Protein 3WX4 (pdb70)

B-factor: mean 41.11, std 11.15, range [22.52, 85.49]

InterPro domains:
  IPR053757 Anti-restriction Endonuclease Superfamily [G3DSA:3.30.70.2770] (1-92)
  IPR054385 Anti-restriction endonuclease [PF22134] (9-87)

Secondary structure (DSSP, 8-state):
----------EEEE-HHHHHHHHH-HHHHHHHHHHHHHHHHHH-SSEEEEE-S-GGGTTEEEEEEPTT--HHHHHHHHHHHHHHT-THHHHTTGGGG-

Sequence (98 aa):
MIIDSQSVVQYTFKIDILEKLYKFLPNLYHSIVNELVEELHLENNDFLIGTYKDLSKAGYFYVIPAPGKNIDDVLKTIMIYVHDYEIEDYFELEHHHH

Solvent-accessible surface area: 7070 Å² total; per-residue (Å²): 217,146,148,117,98,166,112,101,84,101,80,83,38,105,4,92,36,0,42,118,0,56,152,30,45,63,125,52,19,117,66,11,1,75,83,1,26,103,66,0,72,138,116,31,153,39,11,101,1,6,59,59,207,74,124,94,72,10,0,51,0,66,0,39,16,39,133,94,63,79,29,92,65,0,39,150,30,0,48,120,44,2,105,115,51,103,2,94,79,75,56,119,110,63,102,136,123,186

CATH classification: 3.30.70.2770

Structure (mmCIF, N/CA/C/O backbone):
data_3WX4
#
_entry.id   3WX4
#
_cell.length_a   81.959
_cell.length_b   81.959
_cell.length_c   149.424
_cell.angle_alpha   90.00
_cell.angle_beta   90.00
_cell.angle_gamma   120.00
#
_symmetry.space_group_name_H-M   'H 3 2'
#
loop_
_entity.id
_entity.type
_entity.pdbx_description
1 polymer 'Anti-restriction endonuclease'
2 water water
#
loop_
_atom_site.group_PDB
_atom_site.id
_atom_site.type_symbol
_atom_site.label_atom_id
_atom_site.label_alt_id
_atom_site.label_comp_id
_atom_site.label_asym_id
_atom_site.label_entity_id
_atom_site.label_seq_id
_atom_site.pdbx_PDB_ins_code
_atom_site.Cartn_x
_atom_site.Cartn_y
_atom_site.Cartn_z
_atom_site.occupancy
_atom_site.B_iso_or_equiv
_atom_site.auth_seq_id
_atom_site.auth_comp_id
_atom_site.auth_asym_id
_atom_site.auth_atom_id
_atom_site.pdbx_PDB_model_num
ATOM 1 N N . MET A 1 1 ? 12.866 18.247 43.985 1.00 51.66 1 MET A N 1
ATOM 2 C CA . MET A 1 1 ? 11.729 18.574 43.100 1.00 53.99 1 MET A CA 1
ATOM 3 C C . MET A 1 1 ? 12.078 19.571 41.992 1.00 53.23 1 MET A C 1
ATOM 4 O O . MET A 1 1 ? 13.202 20.064 41.896 1.00 50.66 1 MET A O 1
ATOM 9 N N . ILE A 1 2 ? 11.099 19.854 41.143 1.00 51.77 2 ILE A N 1
ATOM 10 C CA . ILE A 1 2 ? 11.286 20.824 40.075 1.00 51.42 2 ILE A CA 1
ATOM 11 C C . ILE A 1 2 ? 11.163 22.170 40.767 1.00 51.38 2 ILE A C 1
ATOM 12 O O . ILE A 1 2 ? 10.190 22.402 41.491 1.00 52.30 2 ILE A O 1
ATOM 17 N N . ILE A 1 3 ? 12.129 23.060 40.566 1.00 49.88 3 ILE A N 1
ATOM 18 C CA . ILE A 1 3 ? 12.093 24.356 41.227 1.00 49.64 3 ILE A CA 1
ATOM 19 C C . ILE A 1 3 ? 12.145 25.512 40.277 1.00 48.94 3 ILE A C 1
ATOM 20 O O . ILE A 1 3 ? 12.142 26.667 40.705 1.00 48.13 3 ILE A O 1
ATOM 25 N N . ASP A 1 4 ? 12.212 25.213 38.982 1.00 48.93 4 ASP A N 1
ATOM 26 C CA . ASP A 1 4 ? 12.249 26.266 37.982 1.00 48.09 4 ASP A CA 1
ATOM 27 C C . ASP A 1 4 ? 12.165 25.668 36.581 1.00 47.95 4 ASP A C 1
ATOM 28 O O . ASP A 1 4 ? 12.319 24.460 36.401 1.00 44.22 4 ASP A O 1
ATOM 33 N N . SER A 1 5 ? 11.916 26.523 35.596 1.00 47.64 5 SER A N 1
ATOM 34 C CA . SER A 1 5 ? 11.830 26.061 34.223 1.00 51.42 5 SER A CA 1
ATOM 35 C C . SER A 1 5 ? 12.115 27.253 33.367 1.00 52.39 5 SER A C 1
ATOM 36 O O . SER A 1 5 ? 11.975 28.393 33.810 1.00 53.65 5 SER A O 1
ATOM 39 N N . GLN A 1 6 ? 12.576 26.995 32.153 1.00 52.92 6 GLN A N 1
ATOM 40 C CA . GLN A 1 6 ? 12.890 28.057 31.217 1.00 52.23 6 GLN A CA 1
ATOM 41 C C . GLN A 1 6 ? 12.755 27.456 29.828 1.00 52.06 6 GLN A C 1
ATOM 42 O O . GLN A 1 6 ? 12.680 26.239 29.672 1.00 50.18 6 GLN A O 1
ATOM 48 N N . SER A 1 7 ? 12.699 28.319 28.827 1.00 52.52 7 SER A N 1
ATOM 49 C CA . SER A 1 7 ? 12.523 27.894 27.447 1.00 53.53 7 SER A CA 1
ATOM 50 C C . SER A 1 7 ? 13.850 27.589 26.795 1.00 52.90 7 SER A C 1
ATOM 51 O O . SER A 1 7 ? 14.824 28.304 27.003 1.00 54.10 7 SER A O 1
ATOM 54 N N . VAL A 1 8 ? 13.896 26.527 26.003 1.00 50.94 8 VAL A N 1
ATOM 55 C CA . VAL A 1 8 ? 15.127 26.180 25.289 1.00 49.84 8 VAL A CA 1
ATOM 56 C C . VAL A 1 8 ? 14.685 26.013 23.815 1.00 48.95 8 VAL A C 1
ATOM 57 O O . VAL A 1 8 ? 13.506 25.869 23.531 1.00 49.69 8 VAL A O 1
ATOM 61 N N . VAL A 1 9 ? 15.608 26.035 22.875 1.00 47.59 9 VAL A N 1
ATOM 62 C CA . VAL A 1 9 ? 15.194 25.921 21.493 1.00 44.83 9 VAL A CA 1
ATOM 63 C C . VAL A 1 9 ? 15.159 24.501 20.946 1.00 43.41 9 VAL A C 1
ATOM 64 O O . VAL A 1 9 ? 16.068 23.718 21.198 1.00 42.08 9 VAL A O 1
ATOM 68 N N . GLN A 1 10 ? 14.104 24.168 20.207 1.00 41.41 10 GLN A N 1
ATOM 69 C CA . GLN A 1 10 ? 14.006 22.856 19.536 1.00 39.61 10 GLN A CA 1
ATOM 70 C C . GLN A 1 10 ? 14.050 23.213 18.038 1.00 38.36 10 GLN A C 1
ATOM 71 O O . GLN A 1 10 ? 13.205 23.978 17.577 1.00 38.83 10 GLN A O 1
ATOM 77 N N . TYR A 1 11 ? 15.014 22.688 17.279 1.00 36.05 11 TYR A N 1
ATOM 78 C CA . TYR A 1 11 ? 15.129 23.033 15.872 1.00 36.77 11 TYR A CA 1
ATOM 79 C C . TYR A 1 11 ? 14.467 21.978 14.988 1.00 37.52 11 TYR A C 1
ATOM 80 O O . TYR A 1 11 ? 14.383 20.824 15.397 1.00 36.18 11 TYR A O 1
ATOM 89 N N . THR A 1 12 ? 14.013 22.395 13.801 1.00 35.44 12 THR A N 1
ATOM 90 C CA . THR A 1 12 ? 13.476 21.464 12.815 1.00 35.41 12 THR A CA 1
ATOM 91 C C . THR A 1 12 ? 14.540 21.480 11.738 1.00 34.37 12 THR A C 1
ATOM 92 O O . THR A 1 12 ? 14.801 22.515 11.099 1.00 36.07 12 THR A O 1
ATOM 96 N N . PHE A 1 13 ? 15.202 20.353 11.575 1.00 33.38 13 PHE A N 1
ATOM 97 C CA . PHE A 1 13 ? 16.262 20.228 10.601 1.00 33.61 13 PHE A CA 1
ATOM 98 C C . PHE A 1 13 ? 15.724 19.382 9.446 1.00 35.11 13 PHE A C 1
ATOM 99 O O . PHE A 1 13 ? 15.294 18.255 9.677 1.00 34.43 13 PHE A O 1
ATOM 107 N N . LYS A 1 14 ? 15.727 19.920 8.227 1.00 32.60 14 LYS A N 1
ATOM 108 C CA . LYS A 1 14 ? 15.250 19.174 7.065 1.00 33.89 14 LYS A CA 1
ATOM 109 C C . LYS A 1 14 ? 16.414 18.524 6.402 1.00 34.34 14 LYS A C 1
ATOM 110 O O . LYS A 1 14 ? 17.416 19.180 6.116 1.00 35.02 14 LYS A O 1
ATOM 116 N N . ILE A 1 15 ? 16.323 17.222 6.163 1.00 30.07 15 ILE A N 1
ATOM 117 C CA . ILE A 1 15 ? 17.405 16.552 5.519 1.00 29.84 15 ILE A CA 1
ATOM 118 C C . ILE A 1 15 ? 16.851 16.196 4.174 1.00 32.72 15 ILE A C 1
ATOM 119 O O . ILE A 1 15 ? 16.110 15.208 4.007 1.00 29.16 15 ILE A O 1
ATOM 124 N N . ASP A 1 16 ? 17.162 17.042 3.188 1.00 32.63 16 ASP A N 1
ATOM 125 C CA . ASP A 1 16 ? 16.652 16.831 1.830 1.00 33.47 16 ASP A CA 1
ATOM 126 C C . ASP A 1 16 ? 16.768 15.407 1.232 1.00 31.95 16 ASP A C 1
ATOM 127 O O . ASP A 1 16 ? 15.776 14.860 0.704 1.00 32.17 16 ASP A O 1
ATOM 132 N N . ILE A 1 17 ? 17.965 14.821 1.263 1.00 30.72 17 ILE A N 1
ATOM 133 C CA . ILE A 1 17 ? 18.117 13.521 0.647 1.00 31.20 17 ILE A CA 1
ATOM 134 C C . ILE A 1 17 ? 17.246 12.446 1.326 1.00 31.35 17 ILE A C 1
ATOM 135 O O . ILE A 1 17 ? 16.823 11.487 0.659 1.00 30.96 17 ILE A O 1
ATOM 140 N N . LEU A 1 18 ? 16.959 12.617 2.617 1.00 29.35 18 LEU A N 1
ATOM 141 C CA . LEU A 1 18 ? 16.114 11.606 3.317 1.00 28.59 18 LEU A CA 1
ATOM 142 C C . LEU A 1 18 ? 14.676 11.843 2.964 1.00 29.97 18 LEU A C 1
ATOM 143 O O . LEU A 1 18 ? 13.906 10.869 2.815 1.00 27.08 18 LEU A O 1
ATOM 148 N N . GLU A 1 19 ? 14.285 13.128 2.852 1.00 28.35 19 GLU A N 1
ATOM 149 C CA . GLU A 1 19 ? 12.908 13.413 2.450 1.00 29.25 19 GLU A CA 1
ATOM 150 C C . GLU A 1 19 ? 12.677 12.814 1.048 1.00 30.13 19 GLU A C 1
ATOM 151 O O . GLU A 1 19 ? 11.630 12.213 0.784 1.00 28.52 19 GLU A O 1
ATOM 157 N N . LYS A 1 20 ? 13.638 12.964 0.142 1.00 29.37 20 LYS A N 1
ATOM 158 C CA . LYS A 1 20 ? 13.473 12.394 -1.175 1.00 31.17 20 LYS A CA 1
ATOM 159 C C . LYS A 1 20 ? 13.441 10.858 -1.149 1.00 32.70 20 LYS A C 1
ATOM 160 O O . LYS A 1 20 ? 12.747 10.247 -1.972 1.00 29.59 20 LYS A O 1
ATOM 166 N N . LEU A 1 21 ? 14.253 10.239 -0.283 1.00 29.70 21 LEU A N 1
ATOM 167 C CA . LEU A 1 21 ? 14.238 8.776 -0.197 1.00 29.37 21 LEU A CA 1
ATOM 168 C C . LEU A 1 21 ? 12.847 8.304 0.268 1.00 28.60 21 LEU A C 1
ATOM 169 O O . LEU A 1 21 ? 12.299 7.291 -0.243 1.00 31.08 21 LEU A O 1
ATOM 174 N N . TYR A 1 22 ? 12.276 9.010 1.233 1.00 27.22 22 TYR A N 1
ATOM 175 C CA . TYR A 1 22 ? 10.958 8.654 1.723 1.00 27.92 22 TYR A CA 1
ATOM 176 C C . TYR A 1 22 ? 9.928 8.640 0.595 1.00 29.30 22 TYR A C 1
ATOM 177 O O . TYR A 1 22 ? 8.990 7.806 0.569 1.00 28.16 22 TYR A O 1
ATOM 186 N N . LYS A 1 23 ? 10.039 9.609 -0.313 1.00 28.50 23 LYS A N 1
ATOM 187 C CA . LYS A 1 23 ? 9.075 9.719 -1.423 1.00 28.17 23 LYS A CA 1
ATOM 188 C C . LYS A 1 23 ? 9.148 8.559 -2.412 1.00 27.74 23 LYS A C 1
ATOM 189 O O . LYS A 1 23 ? 8.195 8.250 -3.067 1.00 28.48 23 LYS A O 1
ATOM 195 N N . PHE A 1 24 ? 10.299 7.922 -2.491 1.00 28.25 24 PHE A N 1
ATOM 196 C CA . PHE A 1 24 ? 10.569 6.871 -3.436 1.00 30.00 24 PHE A CA 1
ATOM 197 C C . PHE A 1 24 ? 10.622 5.473 -2.765 1.00 30.81 24 PHE A C 1
ATOM 198 O O . PHE A 1 24 ? 9.984 4.508 -3.261 1.00 28.04 24 PHE A O 1
ATOM 206 N N . LEU A 1 25 ? 11.354 5.334 -1.654 1.00 26.50 25 LEU A N 1
ATOM 207 C CA . LEU A 1 25 ? 11.452 3.980 -1.022 1.00 28.86 25 LEU A CA 1
ATOM 208 C C . LEU A 1 25 ? 11.105 4.218 0.436 1.00 27.76 25 LEU A C 1
ATOM 209 O O . LEU A 1 25 ? 11.988 4.239 1.299 1.00 29.65 25 LEU A O 1
ATOM 214 N N . PRO A 1 26 ? 9.812 4.431 0.731 1.00 27.15 26 PRO A N 1
ATOM 215 C CA . PRO A 1 26 ? 9.439 4.699 2.119 1.00 27.40 26 PRO A CA 1
ATOM 216 C C . PRO A 1 26 ? 9.861 3.692 3.138 1.00 27.13 26 PRO A C 1
ATOM 217 O O . PRO A 1 26 ? 10.185 4.089 4.240 1.00 26.42 26 PRO A O 1
ATOM 221 N N . ASN A 1 27 ? 9.850 2.399 2.775 1.00 27.21 27 ASN A N 1
ATOM 222 C CA . ASN A 1 27 ? 10.220 1.347 3.761 1.00 26.71 27 ASN A CA 1
ATOM 223 C C . ASN A 1 27 ? 11.715 1.402 4.085 1.00 26.17 27 ASN A C 1
ATOM 224 O O . ASN A 1 27 ? 12.110 1.214 5.236 1.00 26.35 27 ASN A O 1
ATOM 229 N N . LEU A 1 28 ? 12.515 1.625 3.059 1.00 24.67 28 LEU A N 1
ATOM 230 C CA . LEU A 1 28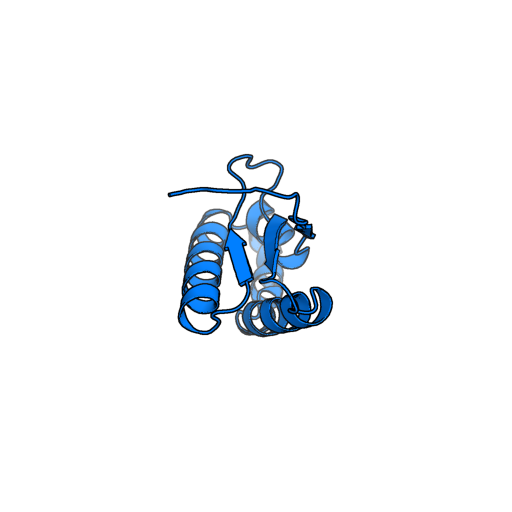 ? 13.968 1.746 3.297 1.00 28.28 28 LEU A CA 1
ATOM 231 C C . LEU A 1 28 ? 14.170 2.981 4.138 1.00 26.57 28 LEU A C 1
ATOM 232 O O . LEU A 1 28 ? 14.927 2.996 5.117 1.00 27.46 28 LEU A O 1
ATOM 237 N N . TYR A 1 29 ? 13.452 4.040 3.790 1.00 28.11 29 TYR A N 1
ATOM 238 C CA . TYR A 1 29 ? 13.562 5.269 4.549 1.00 26.58 29 TYR A CA 1
ATOM 239 C C . TYR A 1 29 ? 13.308 4.988 6.049 1.00 28.19 29 TYR A C 1
ATOM 240 O O . TYR A 1 29 ? 14.020 5.478 6.971 1.00 26.30 29 TYR A O 1
ATOM 249 N N . HIS A 1 30 ? 12.267 4.225 6.318 1.00 27.96 30 HIS A N 1
ATOM 250 C CA . HIS A 1 30 ? 11.933 3.954 7.713 1.00 29.55 30 HIS A CA 1
ATOM 251 C C . HIS A 1 30 ? 13.057 3.240 8.450 1.00 29.42 30 HIS A C 1
ATOM 252 O O . HIS A 1 30 ? 13.382 3.593 9.608 1.00 28.99 30 HIS A O 1
ATOM 259 N N . SER A 1 31 ? 13.660 2.267 7.783 1.00 3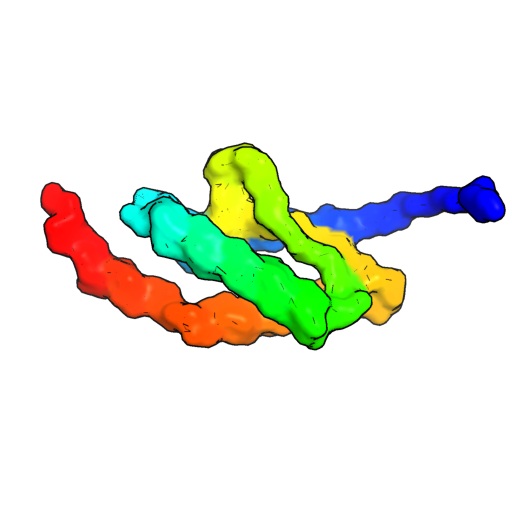1.12 31 SER A N 1
ATOM 260 C CA . SER A 1 31 ? 14.790 1.483 8.346 1.00 33.65 31 SER A CA 1
ATOM 261 C C . SER A 1 31 ? 15.963 2.412 8.591 1.00 33.75 31 SER A C 1
ATOM 262 O O . SER A 1 31 ? 16.536 2.467 9.694 1.00 35.32 31 SER A O 1
ATOM 265 N N . ILE A 1 32 ? 16.325 3.184 7.580 1.00 31.48 32 ILE A N 1
ATOM 266 C CA . ILE A 1 32 ? 17.491 4.052 7.789 1.00 30.91 32 ILE A CA 1
ATOM 267 C C . ILE A 1 32 ? 17.275 5.112 8.838 1.00 31.97 32 ILE A C 1
ATOM 268 O O . ILE A 1 32 ? 18.130 5.332 9.709 1.00 30.89 32 ILE A O 1
ATOM 273 N N . VAL A 1 33 ? 16.104 5.743 8.839 1.00 29.40 33 VAL A N 1
ATOM 274 C CA . VAL A 1 33 ? 15.911 6.778 9.804 1.00 31.69 33 VAL A CA 1
ATOM 275 C C . VAL A 1 33 ? 15.903 6.266 11.232 1.00 33.55 33 VAL A C 1
ATOM 276 O O . VAL A 1 33 ? 16.339 6.961 12.177 1.00 30.26 33 VAL A O 1
ATOM 280 N N . ASN A 1 34 ? 15.426 5.041 11.413 1.00 31.96 34 ASN A N 1
ATOM 281 C CA . ASN A 1 34 ? 15.385 4.571 12.793 1.00 34.06 34 ASN A CA 1
ATOM 282 C C . ASN A 1 34 ? 16.794 4.124 13.299 1.00 34.10 34 ASN A C 1
ATOM 283 O O . ASN A 1 34 ? 17.071 4.242 14.489 1.00 33.26 34 ASN A O 1
ATOM 288 N N . GLU A 1 35 ? 17.650 3.627 12.403 1.00 33.60 35 GLU A N 1
ATOM 289 C CA . GLU A 1 35 ? 19.012 3.266 12.790 1.00 34.54 35 GLU A CA 1
ATOM 290 C C . GLU A 1 35 ? 19.786 4.561 12.978 1.00 34.86 35 GLU A C 1
ATOM 291 O O . GLU A 1 35 ? 20.593 4.681 13.905 1.00 35.54 35 GLU A O 1
ATOM 297 N N . LEU A 1 36 ? 19.498 5.559 12.138 1.00 33.75 36 LEU A N 1
ATOM 298 C CA . LEU A 1 36 ? 20.183 6.832 12.248 1.00 33.92 36 LEU A CA 1
ATOM 299 C C . LEU A 1 36 ? 19.972 7.473 13.618 1.00 33.14 36 LEU A C 1
ATOM 300 O O . LEU A 1 36 ? 20.940 7.897 14.317 1.00 33.34 36 LEU A O 1
ATOM 305 N N . VAL A 1 37 ? 18.719 7.558 14.027 1.00 29.85 37 VAL A N 1
ATOM 306 C CA . VAL A 1 37 ? 18.357 8.148 15.300 1.00 29.24 37 VAL A CA 1
ATOM 307 C C . VAL A 1 37 ? 18.932 7.324 16.444 1.00 32.28 37 VAL A C 1
ATOM 308 O O . VAL A 1 37 ? 19.408 7.853 17.437 1.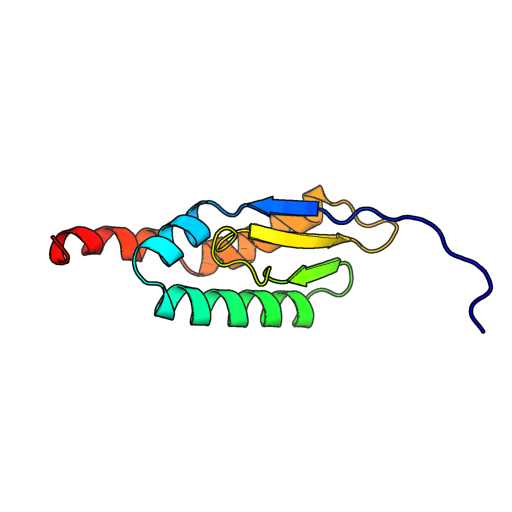00 32.06 37 VAL A O 1
ATOM 312 N N . GLU A 1 38 ? 18.903 6.016 16.306 1.00 33.40 38 GLU A N 1
ATOM 313 C CA . GLU A 1 38 ? 19.412 5.198 17.399 1.00 35.47 38 GLU A CA 1
ATOM 314 C C . GLU A 1 38 ? 20.926 5.379 17.558 1.00 35.27 38 GLU A C 1
ATOM 315 O O . GLU A 1 38 ? 21.418 5.551 18.685 1.00 34.94 38 GLU A O 1
ATOM 321 N N . GLU A 1 39 ? 21.650 5.347 16.444 1.00 34.36 39 GLU A N 1
ATOM 322 C CA . GLU A 1 39 ? 23.098 5.499 16.491 1.00 36.79 39 GLU A CA 1
ATOM 323 C C . GLU A 1 39 ? 23.515 6.877 16.945 1.00 35.18 39 GLU A C 1
ATOM 324 O O . GLU A 1 39 ? 24.508 6.989 17.671 1.00 35.40 39 GLU A O 1
ATOM 330 N N . LEU A 1 40 ? 22.799 7.918 16.535 1.00 33.96 40 LEU A N 1
ATOM 331 C CA . LEU A 1 40 ? 23.155 9.270 16.977 1.00 35.15 40 LEU A CA 1
ATOM 332 C C 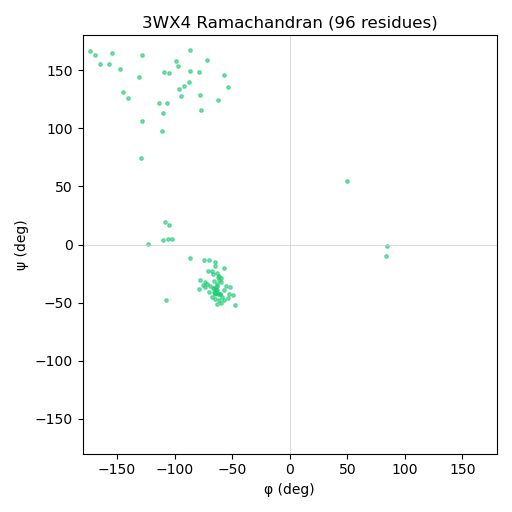. LEU A 1 40 ? 22.991 9.366 18.492 1.00 37.34 40 LEU A C 1
ATOM 333 O O . LEU A 1 40 ? 23.802 9.998 19.178 1.00 37.62 40 LEU A O 1
ATOM 338 N N . HIS A 1 41 ? 21.952 8.743 19.023 1.00 37.26 41 HIS A N 1
ATOM 339 C CA . HIS A 1 41 ? 21.749 8.762 20.459 1.00 39.97 41 HIS A CA 1
ATOM 340 C C . HIS A 1 41 ? 22.767 7.897 21.193 1.00 40.66 41 HIS A C 1
ATOM 341 O O . HIS A 1 41 ? 23.174 8.222 22.310 1.00 39.72 41 HIS A O 1
ATOM 348 N N . LEU A 1 42 ? 23.188 6.804 20.589 1.00 39.97 42 LEU A N 1
ATOM 349 C CA . LEU A 1 42 ? 24.117 5.954 21.307 1.00 43.63 42 LEU A CA 1
ATOM 350 C C . LEU A 1 42 ? 25.508 6.558 21.382 1.00 44.05 42 LEU A C 1
ATOM 351 O O . LEU A 1 42 ? 26.192 6.416 22.391 1.00 44.37 42 LEU A O 1
ATOM 356 N N . GLU A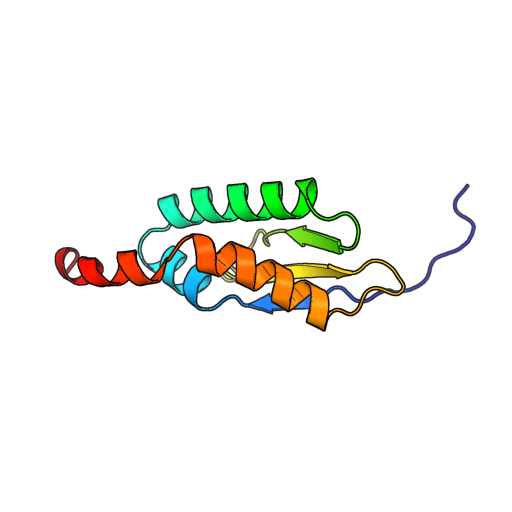 1 43 ? 25.885 7.300 20.351 1.00 44.73 43 GLU A N 1
ATOM 357 C CA . GLU A 1 43 ? 27.227 7.884 20.253 1.00 45.50 43 GLU A CA 1
ATOM 358 C C . GLU A 1 43 ? 27.377 9.340 20.570 1.00 44.90 43 GLU A C 1
ATOM 359 O O . GLU A 1 43 ? 28.460 9.908 20.422 1.00 45.00 43 GLU A O 1
ATOM 365 N N . ASN A 1 44 ? 26.299 9.968 21.008 1.00 43.37 44 ASN A N 1
ATOM 366 C CA . ASN A 1 44 ? 26.388 11.378 21.288 1.00 42.86 44 ASN A CA 1
ATOM 367 C C . ASN A 1 44 ? 25.521 11.644 22.464 1.00 44.43 44 ASN A C 1
ATOM 368 O O . ASN A 1 44 ? 24.349 11.243 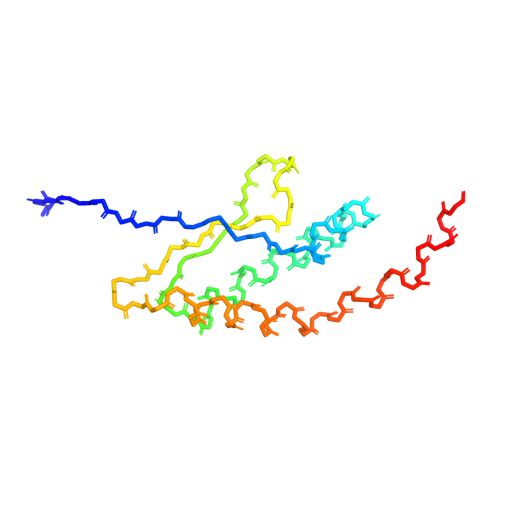22.478 1.00 45.20 44 ASN A O 1
ATOM 373 N N . ASN A 1 45 ? 26.057 12.356 23.450 1.00 42.72 45 ASN A N 1
ATOM 374 C CA . ASN A 1 45 ? 25.279 12.601 24.642 1.00 42.01 45 ASN A CA 1
ATOM 375 C C . ASN A 1 45 ? 24.835 14.015 24.816 1.00 39.04 45 ASN A C 1
ATOM 376 O O . ASN A 1 45 ? 24.197 14.302 25.808 1.00 39.92 45 ASN A O 1
ATOM 381 N N . ASP A 1 46 ? 25.114 14.878 23.849 1.00 38.47 46 ASP A N 1
ATOM 382 C CA . ASP A 1 46 ? 24.783 16.301 23.952 1.00 39.03 46 ASP A CA 1
ATOM 383 C C . ASP A 1 46 ? 23.642 16.876 23.083 1.00 38.35 46 ASP A C 1
ATOM 384 O O . ASP A 1 46 ? 23.553 18.097 22.855 1.00 35.55 46 ASP A O 1
ATOM 389 N N . PHE A 1 47 ? 22.754 16.003 22.580 1.00 34.64 47 PHE A N 1
ATOM 390 C CA . PHE A 1 47 ? 21.621 16.517 21.832 1.00 32.42 47 PHE A CA 1
ATOM 391 C C . PHE A 1 47 ? 20.583 15.403 21.694 1.00 31.20 47 PHE A C 1
ATOM 392 O O . PHE A 1 47 ? 20.912 14.227 21.842 1.00 29.03 47 PHE A O 1
ATOM 400 N N . LEU A 1 48 ? 19.338 15.810 21.511 1.00 30.25 48 LEU A N 1
ATOM 401 C CA . LEU A 1 48 ? 18.230 14.834 21.305 1.00 28.75 48 LEU A CA 1
ATOM 402 C C . LEU A 1 48 ? 17.843 14.999 19.851 1.00 29.02 48 LEU A C 1
ATOM 403 O O . LEU A 1 48 ? 17.947 16.108 19.284 1.00 28.91 48 LEU A O 1
ATOM 408 N N . ILE A 1 49 ? 17.388 13.920 19.211 1.00 28.51 49 ILE A N 1
ATOM 409 C CA . ILE A 1 49 ? 16.952 14.050 17.827 1.00 25.87 49 ILE A CA 1
ATOM 410 C C . ILE A 1 49 ? 15.829 13.039 17.656 1.00 27.89 49 ILE A C 1
ATOM 411 O O . ILE A 1 49 ? 15.793 12.006 18.361 1.00 26.58 49 ILE A O 1
ATOM 416 N N . GLY A 1 50 ? 14.897 13.332 16.759 1.00 30.13 50 GLY A N 1
ATOM 417 C CA . GLY A 1 50 ? 13.817 12.372 16.560 1.00 30.16 50 GLY A CA 1
ATOM 418 C C . GLY A 1 50 ? 13.019 12.770 15.329 1.00 31.98 50 GLY A C 1
ATOM 419 O O . GLY A 1 50 ? 13.096 13.904 14.815 1.00 28.96 50 GLY A O 1
ATOM 420 N N . THR A 1 51 ? 12.232 11.814 14.831 1.00 31.25 51 THR A N 1
ATOM 421 C CA . THR A 1 51 ? 11.388 12.102 13.677 1.00 31.57 51 THR A CA 1
ATOM 422 C C . THR A 1 51 ? 10.100 12.693 14.241 1.00 30.76 51 THR A C 1
ATOM 423 O O . THR A 1 51 ? 9.832 12.644 15.448 1.00 30.08 51 THR A O 1
ATOM 427 N N . TYR A 1 52 ? 9.306 13.257 13.340 1.00 30.15 52 TYR A N 1
ATOM 428 C CA . TYR A 1 52 ? 7.986 13.797 13.666 1.00 29.73 52 TYR A CA 1
ATOM 429 C C . TYR A 1 52 ? 6.934 12.728 13.275 1.00 30.74 52 TYR A C 1
ATOM 430 O O . TYR A 1 52 ? 7.206 11.906 12.418 1.00 31.25 52 TYR A O 1
ATOM 439 N N . LYS A 1 53 ? 5.742 12.797 13.867 1.00 31.40 53 LYS A N 1
ATOM 440 C CA . LYS A 1 53 ? 4.674 11.847 13.559 1.00 34.17 53 LYS A CA 1
ATOM 441 C C . LYS A 1 53 ? 4.038 12.155 12.188 1.00 32.70 53 LYS A C 1
ATOM 442 O O . LYS A 1 53 ? 3.606 11.244 11.451 1.00 32.04 53 LYS A O 1
ATOM 448 N N . ASP A 1 54 ? 3.962 13.431 11.853 1.00 29.75 54 ASP A N 1
ATOM 449 C CA . ASP A 1 54 ? 3.414 13.800 10.551 1.00 29.53 54 ASP A CA 1
ATOM 450 C C . ASP A 1 54 ? 4.254 13.235 9.418 1.00 29.05 54 ASP A C 1
ATOM 451 O O . ASP A 1 54 ? 5.475 13.549 9.265 1.00 29.71 54 ASP A O 1
ATOM 456 N N . LEU A 1 55 ? 3.618 12.477 8.534 1.00 26.61 55 LEU A N 1
ATOM 457 C CA . LEU A 1 55 ? 4.360 11.963 7.400 1.00 27.59 55 LEU A CA 1
ATOM 458 C C . LEU A 1 55 ? 4.646 13.149 6.475 1.00 25.20 55 LEU A C 1
ATOM 459 O O . LEU A 1 55 ? 5.563 13.097 5.688 1.00 24.63 55 LEU A O 1
ATOM 464 N N . SER A 1 56 ? 3.871 14.216 6.550 1.00 25.60 56 SER A N 1
ATOM 465 C CA . SER A 1 56 ? 4.185 15.345 5.621 1.00 26.01 56 SER A CA 1
ATOM 466 C C . SER A 1 56 ? 5.601 15.943 6.001 1.00 28.73 56 SER A C 1
ATOM 467 O O . SER A 1 56 ? 6.214 16.693 5.217 1.00 28.42 56 SER A O 1
ATOM 470 N N . LYS A 1 57 ? 6.068 15.571 7.193 1.00 27.54 57 LYS A N 1
ATOM 471 C CA . LYS A 1 57 ? 7.363 16.020 7.682 1.00 29.06 57 LYS A CA 1
ATOM 472 C C . LYS A 1 57 ? 8.402 14.933 7.607 1.00 29.63 57 LYS A C 1
ATOM 473 O O . LYS A 1 57 ? 9.462 15.044 8.277 1.00 28.86 57 LYS A O 1
ATOM 479 N N . ALA A 1 58 ? 8.132 13.881 6.816 1.00 27.39 58 ALA A N 1
ATOM 480 C CA . ALA A 1 58 ? 9.135 12.821 6.695 1.00 27.56 58 ALA A CA 1
ATOM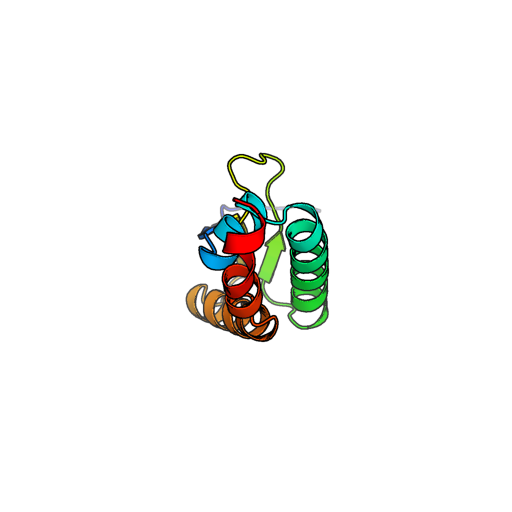 481 C C . ALA A 1 58 ? 10.425 13.495 6.201 1.00 28.92 58 ALA A C 1
ATOM 482 O O . ALA A 1 58 ? 10.364 14.428 5.376 1.00 28.37 58 ALA A O 1
ATOM 484 N N . GLY A 1 59 ? 11.587 13.005 6.639 1.00 28.75 59 GLY A N 1
ATOM 485 C CA . GLY A 1 59 ? 12.820 13.674 6.250 1.00 28.96 59 GLY A CA 1
ATOM 486 C C . GLY A 1 59 ? 13.192 14.876 7.136 1.00 31.69 59 GLY A C 1
ATOM 487 O O . GLY A 1 59 ? 14.304 15.438 6.983 1.00 30.88 59 GLY A O 1
ATOM 488 N N . TYR A 1 60 ? 12.290 15.316 8.019 1.00 31.17 60 TYR A N 1
ATOM 489 C CA . TYR A 1 60 ? 12.589 16.419 8.938 1.00 33.41 60 TYR A CA 1
ATOM 490 C C . TYR A 1 60 ? 12.814 15.796 10.307 1.00 34.11 60 TYR A C 1
ATOM 491 O O . TYR A 1 60 ? 12.151 14.822 10.651 1.00 34.37 60 TYR A O 1
ATOM 500 N N . PHE A 1 61 ? 13.691 16.397 11.111 1.00 32.59 61 PHE A N 1
ATOM 501 C CA . PHE A 1 61 ? 14.011 15.887 12.466 1.00 31.75 61 PHE A CA 1
ATOM 502 C C . PHE A 1 61 ? 13.930 16.996 13.478 1.00 31.05 61 PHE A C 1
ATOM 503 O O . PHE A 1 61 ? 14.250 18.138 13.124 1.00 31.29 61 PHE A O 1
ATOM 511 N N . TYR A 1 62 ? 13.469 16.712 14.693 1.00 28.96 62 TYR A N 1
ATOM 512 C CA . TYR A 1 62 ? 13.510 17.776 15.699 1.00 31.07 62 TYR A CA 1
ATOM 513 C C . TYR A 1 62 ? 14.913 17.611 16.270 1.00 32.36 62 TYR A C 1
ATOM 514 O O . TYR A 1 62 ? 15.463 16.493 16.266 1.00 31.36 62 TYR A O 1
ATOM 523 N N . VAL A 1 63 ? 15.525 18.714 16.714 1.00 32.07 63 VAL A N 1
ATOM 524 C CA . VAL A 1 63 ? 16.888 18.638 17.252 1.00 33.17 63 VAL A CA 1
ATOM 525 C C . VAL A 1 63 ? 16.924 19.582 18.461 1.00 33.00 63 VAL A C 1
ATOM 526 O O . VAL A 1 63 ? 16.482 20.739 18.351 1.00 33.15 63 VAL A O 1
ATOM 530 N N . ILE A 1 64 ? 17.347 19.060 19.609 1.00 33.63 64 ILE A N 1
ATOM 531 C CA . ILE A 1 64 ? 17.458 19.831 20.837 1.00 34.40 64 ILE A CA 1
ATOM 532 C C . ILE A 1 64 ? 18.867 19.621 21.399 1.00 35.93 64 ILE A C 1
ATOM 533 O O . ILE A 1 64 ? 19.197 18.546 21.924 1.00 37.05 64 ILE A O 1
ATOM 538 N N . PRO A 1 65 ? 19.726 20.648 21.276 1.00 37.09 65 PRO A N 1
ATOM 539 C CA . PRO A 1 65 ? 21.110 20.598 21.768 1.00 36.88 65 PRO A CA 1
ATOM 540 C C . PRO A 1 65 ? 21.108 20.832 23.264 1.00 37.08 65 PRO A C 1
ATOM 541 O O . PRO A 1 65 ? 20.211 21.521 23.783 1.00 36.71 65 PRO A O 1
ATOM 545 N N . ALA A 1 66 ? 22.063 20.210 23.967 1.00 36.47 66 ALA A N 1
ATOM 546 C CA . ALA A 1 66 ? 22.151 20.388 25.431 1.00 38.09 66 ALA A CA 1
ATOM 547 C C . ALA A 1 66 ? 22.665 21.819 25.655 1.00 38.57 66 ALA A C 1
ATOM 548 O O . ALA A 1 66 ? 23.264 22.389 24.754 1.00 39.04 66 ALA A O 1
ATOM 550 N N . PRO A 1 67 ? 22.434 22.405 26.846 1.00 39.40 67 PRO A N 1
ATOM 551 C CA . PRO A 1 67 ? 22.916 23.777 27.083 1.00 40.02 67 PRO A CA 1
ATOM 552 C C . PRO A 1 67 ? 24.429 23.819 26.772 1.00 40.48 67 PRO A C 1
ATOM 553 O O . PRO A 1 67 ? 25.180 22.878 27.086 1.00 40.55 67 PRO A O 1
ATOM 557 N N . GLY A 1 68 ? 24.849 24.850 26.067 1.00 42.26 68 GLY A N 1
ATOM 558 C CA . GLY A 1 68 ? 26.256 24.977 25.748 1.00 44.01 68 GLY A CA 1
ATOM 559 C C . GLY A 1 68 ? 26.709 24.204 24.517 1.00 46.95 68 GLY A C 1
ATOM 560 O O . GLY A 1 68 ? 27.912 24.253 24.153 1.00 44.87 68 GLY A O 1
ATOM 561 N N . LYS A 1 69 ?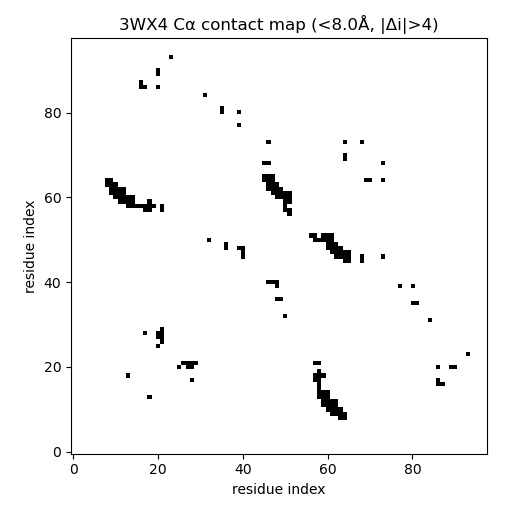 25.786 23.470 23.878 1.00 44.90 69 LYS A N 1
ATOM 562 C CA . LYS A 1 69 ? 26.163 22.742 22.679 1.00 44.81 69 LYS A CA 1
ATOM 563 C C . LYS A 1 69 ? 25.768 23.614 21.497 1.00 45.32 69 LYS A C 1
ATOM 564 O O . LYS A 1 69 ? 24.651 24.149 21.441 1.00 46.86 69 LYS A O 1
ATOM 570 N N . ASN A 1 70 ? 26.693 23.730 20.549 1.00 46.20 70 ASN A N 1
ATOM 571 C CA . ASN A 1 70 ? 26.506 24.535 19.345 1.00 47.04 70 ASN A CA 1
ATOM 572 C C . ASN A 1 70 ? 25.611 23.792 18.337 1.00 45.17 70 ASN A C 1
ATOM 573 O O . ASN A 1 70 ? 26.019 22.768 17.819 1.00 45.99 70 ASN A O 1
ATOM 578 N N . ILE A 1 71 ? 24.439 24.321 18.034 1.00 43.61 71 ILE A N 1
ATOM 579 C CA . ILE A 1 71 ? 23.547 23.632 17.096 1.00 44.99 71 ILE A CA 1
ATOM 580 C C . ILE A 1 71 ? 24.258 23.299 15.791 1.00 46.16 71 ILE A C 1
ATOM 581 O O . ILE A 1 71 ? 24.142 22.191 15.292 1.00 45.86 71 ILE A O 1
ATOM 586 N N . ASP A 1 72 ? 25.047 24.225 15.245 1.00 46.42 72 ASP A N 1
ATOM 587 C CA . ASP A 1 72 ? 25.718 23.921 13.981 1.00 46.61 72 ASP A CA 1
ATOM 588 C C . ASP A 1 72 ? 26.665 22.739 14.069 1.00 45.32 72 ASP A C 1
ATOM 589 O O . ASP A 1 72 ? 26.858 22.005 13.073 1.00 45.74 72 ASP A O 1
ATOM 594 N N . ASP A 1 73 ? 27.261 22.513 15.237 1.00 43.15 73 ASP A N 1
ATOM 595 C CA . ASP A 1 73 ? 28.105 21.327 15.341 1.00 42.82 73 ASP A CA 1
ATOM 596 C C . ASP A 1 73 ? 27.226 20.057 15.302 1.00 42.27 73 ASP A C 1
ATOM 597 O O . ASP A 1 73 ? 27.650 19.011 14.770 1.00 41.90 73 ASP A O 1
ATOM 602 N N . VAL A 1 74 ? 26.043 20.147 15.898 1.00 39.66 74 VAL A N 1
ATOM 603 C CA . VAL A 1 74 ? 25.138 19.004 15.911 1.00 40.36 74 VAL A CA 1
ATOM 604 C C . VAL A 1 74 ? 24.755 18.656 14.469 1.00 38.22 74 VAL A C 1
ATOM 605 O O . VAL A 1 74 ? 24.758 17.490 14.092 1.00 39.53 74 VAL A O 1
ATOM 609 N N . LEU A 1 75 ? 24.465 19.660 13.652 1.00 39.09 75 LEU A N 1
ATOM 610 C CA . LEU A 1 75 ? 24.078 19.369 12.281 1.00 37.70 75 LEU A CA 1
ATOM 611 C C . LEU A 1 75 ? 25.192 18.699 11.515 1.00 39.07 75 LEU A C 1
ATOM 612 O O . LEU A 1 75 ? 24.948 17.836 10.709 1.00 37.65 75 LEU A O 1
ATOM 617 N N . LYS A 1 76 ? 26.445 19.073 11.776 1.00 39.59 76 LYS A N 1
ATOM 618 C CA . LYS A 1 76 ? 27.540 18.477 11.061 1.00 39.23 76 LYS A CA 1
ATOM 619 C C . LYS A 1 76 ? 27.636 17.017 11.413 1.00 38.71 76 LYS A C 1
ATOM 620 O O . LYS A 1 76 ? 27.946 16.177 10.565 1.00 39.83 76 LYS A O 1
ATOM 626 N N . THR A 1 77 ? 27.438 16.718 12.691 1.00 38.99 77 THR A N 1
ATOM 627 C CA . THR A 1 77 ? 27.529 15.349 13.143 1.00 37.32 77 THR A CA 1
ATOM 628 C C . THR A 1 77 ? 26.397 14.537 12.471 1.00 36.16 77 THR A C 1
ATOM 629 O O . THR A 1 77 ? 26.617 13.442 11.969 1.00 35.89 77 THR A O 1
ATOM 633 N N . ILE A 1 78 ? 25.192 15.084 12.486 1.00 36.15 78 ILE A N 1
ATOM 634 C CA . ILE A 1 78 ? 24.060 14.368 11.875 1.00 35.49 78 ILE A CA 1
ATOM 635 C C . ILE A 1 78 ? 24.395 14.067 10.406 1.00 35.46 78 ILE A C 1
ATOM 636 O O . ILE A 1 78 ? 24.275 12.928 9.952 1.00 35.65 78 ILE A O 1
ATOM 641 N N . MET A 1 79 ? 24.874 15.068 9.667 1.00 35.62 79 MET A N 1
ATOM 642 C CA . MET A 1 79 ? 25.174 14.835 8.260 1.00 35.74 79 MET A CA 1
ATOM 643 C C . MET A 1 79 ? 26.252 13.831 8.023 1.00 37.22 79 MET A C 1
ATOM 644 O O . MET A 1 79 ? 26.193 13.097 7.044 1.00 36.90 79 MET A O 1
ATOM 649 N N . ILE A 1 80 ? 27.257 13.763 8.901 1.00 38.82 80 ILE A N 1
ATOM 650 C CA . ILE A 1 80 ? 28.293 12.740 8.710 1.00 38.13 80 ILE A CA 1
ATOM 651 C C . ILE A 1 80 ? 27.645 11.347 8.719 1.00 38.13 80 ILE A C 1
ATOM 652 O O . ILE A 1 80 ? 27.968 10.478 7.912 1.00 35.66 80 ILE A O 1
ATOM 657 N N . TYR A 1 81 ? 26.752 11.125 9.675 1.00 38.55 81 TYR A N 1
ATOM 658 C CA . TYR A 1 81 ? 26.060 9.835 9.755 1.00 37.90 81 TYR A CA 1
ATOM 659 C C . TYR A 1 81 ? 25.178 9.642 8.539 1.00 35.33 81 TYR A C 1
ATOM 660 O O . TYR A 1 81 ? 25.145 8.564 7.986 1.00 34.95 81 TYR A O 1
ATOM 669 N N . VAL A 1 82 ? 24.472 10.689 8.115 1.00 34.14 82 VAL A N 1
ATOM 670 C CA . VAL A 1 82 ? 23.597 10.567 6.929 1.00 33.75 82 VAL A CA 1
ATOM 671 C C . VAL A 1 82 ? 24.406 10.212 5.673 1.00 35.51 82 VAL A C 1
ATOM 672 O O . VAL A 1 82 ? 24.067 9.271 4.930 1.00 34.31 82 VAL A O 1
ATOM 676 N N . HIS A 1 83 ? 25.515 10.928 5.442 1.00 36.84 83 HIS A N 1
ATOM 677 C CA . HIS A 1 83 ? 26.311 10.649 4.240 1.00 38.04 83 HIS A CA 1
ATOM 678 C C . HIS A 1 83 ? 26.812 9.239 4.204 1.00 39.39 83 HIS A C 1
ATOM 679 O O . HIS A 1 83 ? 27.024 8.654 3.125 1.00 40.40 83 HIS A O 1
ATOM 686 N N . ASP A 1 84 ? 27.018 8.666 5.379 1.00 40.08 84 ASP A N 1
ATOM 687 C CA . ASP A 1 84 ? 27.516 7.312 5.401 1.00 40.55 84 ASP A CA 1
ATOM 688 C C . ASP A 1 84 ? 26.578 6.296 4.739 1.00 39.81 84 ASP A C 1
ATOM 689 O O . ASP A 1 84 ? 27.048 5.272 4.262 1.00 37.94 84 ASP A O 1
ATOM 694 N N . TYR A 1 85 ? 25.259 6.555 4.710 1.00 35.81 85 TYR A N 1
ATOM 695 C CA . TYR A 1 85 ? 24.353 5.614 4.032 1.00 35.74 85 TYR A CA 1
ATOM 696 C C . TYR A 1 85 ? 24.458 5.714 2.502 1.00 35.79 85 TYR A C 1
ATOM 697 O O . TYR A 1 85 ? 23.949 4.856 1.773 1.00 38.01 85 TYR A O 1
ATOM 706 N N . GLU A 1 86 ? 25.093 6.760 1.996 1.00 36.98 86 GLU A N 1
ATOM 707 C CA . GLU A 1 86 ? 25.240 6.897 0.539 1.00 37.78 86 GLU A CA 1
ATOM 708 C C . GLU A 1 86 ? 23.883 6.699 -0.128 1.00 36.62 86 GLU A C 1
ATOM 709 O O . GLU A 1 86 ? 23.717 5.860 -1.016 1.00 35.42 86 GLU A O 1
ATOM 715 N N . ILE A 1 87 ? 22.924 7.485 0.330 1.00 34.95 87 ILE A N 1
ATOM 716 C CA . ILE A 1 87 ? 21.573 7.405 -0.186 1.00 35.13 87 ILE A CA 1
ATOM 717 C C . ILE A 1 87 ? 21.475 7.770 -1.685 1.00 37.25 87 ILE A C 1
ATOM 718 O O . ILE A 1 87 ? 20.564 7.329 -2.370 1.00 36.65 87 ILE A O 1
ATOM 723 N N . GLU A 1 88 ? 22.436 8.553 -2.183 1.00 37.76 88 GLU A N 1
ATOM 724 C CA . GLU A 1 88 ? 22.467 8.913 -3.604 1.00 38.85 88 GLU A CA 1
ATOM 725 C C . GLU A 1 88 ? 22.367 7.638 -4.460 1.00 38.19 88 GLU A C 1
ATOM 726 O O . GLU A 1 88 ? 21.778 7.644 -5.519 1.00 37.00 88 GLU A O 1
ATOM 732 N N . ASP A 1 89 ? 22.985 6.557 -4.001 1.00 38.02 89 ASP A N 1
ATOM 733 C CA . ASP A 1 89 ? 22.966 5.303 -4.724 1.00 39.50 89 ASP A CA 1
ATOM 734 C C . ASP A 1 89 ? 21.556 4.882 -5.169 1.00 39.52 89 ASP A C 1
ATOM 735 O O . ASP A 1 89 ? 21.354 4.421 -6.295 1.00 40.51 89 ASP A O 1
ATOM 740 N N . TYR A 1 90 ? 20.581 5.034 -4.282 1.00 37.35 90 TYR A N 1
ATOM 741 C CA . TYR A 1 90 ? 19.224 4.561 -4.605 1.00 35.18 90 TYR A CA 1
ATOM 742 C C . TYR A 1 90 ? 18.544 5.248 -5.739 1.00 34.66 90 TYR A C 1
ATOM 743 O O . TYR A 1 90 ? 17.812 4.616 -6.524 1.00 32.03 90 TYR A O 1
ATOM 752 N N . PHE A 1 91 ? 18.755 6.555 -5.841 1.00 35.39 91 PHE A N 1
ATOM 753 C CA . PHE A 1 91 ? 18.094 7.273 -6.914 1.00 36.98 91 PHE A CA 1
ATOM 754 C C . PHE A 1 91 ? 18.558 6.857 -8.297 1.00 37.51 91 PHE A C 1
ATOM 755 O O . PHE A 1 91 ? 17.850 7.065 -9.281 1.00 37.82 91 PHE A O 1
ATOM 763 N N . GLU A 1 92 ? 19.715 6.218 -8.372 1.00 39.19 92 GLU A N 1
ATOM 764 C CA . GLU A 1 92 ? 20.237 5.772 -9.654 1.00 42.25 92 GLU A CA 1
ATOM 765 C C . GLU A 1 92 ? 19.373 4.674 -10.228 1.00 43.49 92 GLU A C 1
ATOM 766 O O . GLU A 1 92 ? 19.395 4.429 -11.430 1.00 45.36 92 GLU A O 1
ATOM 772 N N . LEU A 1 93 ? 18.634 3.976 -9.383 1.00 42.70 93 LEU A N 1
ATOM 773 C CA . LEU A 1 93 ? 17.808 2.921 -9.925 1.00 43.01 93 LEU A CA 1
ATOM 774 C C . LEU A 1 93 ? 16.314 3.275 -9.971 1.00 43.18 93 LEU A C 1
ATOM 775 O O . LEU A 1 93 ? 15.483 2.471 -10.381 1.00 42.16 93 LEU A O 1
ATOM 780 N N . GLU A 1 94 ? 15.985 4.509 -9.614 1.00 41.48 94 GLU A N 1
ATOM 781 C CA . GLU A 1 94 ? 14.601 4.879 -9.606 1.00 40.50 94 GLU A CA 1
ATOM 782 C C . GLU A 1 94 ? 13.908 4.750 -10.967 1.00 41.36 94 GLU A C 1
ATOM 783 O O . GLU A 1 94 ? 12.719 4.426 -11.019 1.00 40.07 94 GLU A O 1
ATOM 789 N N . HIS A 1 95 ? 14.628 4.967 -12.072 1.00 42.04 95 HIS A N 1
ATOM 790 C CA . HIS A 1 95 ? 13.966 4.887 -13.385 1.00 44.17 95 HIS A CA 1
ATOM 791 C C . HIS A 1 95 ? 13.264 3.531 -13.709 1.00 44.22 95 HIS A C 1
ATOM 792 O O . HIS A 1 95 ? 12.373 3.471 -14.597 1.00 43.53 95 HIS A O 1
ATOM 799 N N . HIS A 1 96 ? 13.656 2.458 -13.006 1.00 43.48 96 HIS A N 1
ATOM 800 C CA . HIS A 1 96 ? 13.038 1.134 -13.225 1.00 44.20 96 HIS A CA 1
ATOM 801 C C . HIS A 1 96 ? 11.627 1.123 -12.716 1.00 43.27 96 HIS A C 1
ATOM 802 O O . HIS A 1 96 ? 10.850 0.200 -13.008 1.00 42.30 96 HIS A O 1
ATOM 809 N N . HIS A 1 97 ? 11.302 2.159 -11.941 1.00 42.54 97 HIS A N 1
ATOM 810 C CA . HIS A 1 97 ? 9.987 2.289 -11.369 1.00 43.39 97 HIS A CA 1
ATOM 811 C C . HIS A 1 97 ? 8.991 2.990 -12.300 1.00 44.81 97 HIS A C 1
ATOM 812 O O . HIS A 1 97 ? 7.784 2.965 -12.037 1.00 43.87 97 HIS A O 1
ATOM 819 N N . HIS A 1 98 ? 9.484 3.592 -13.388 1.00 44.48 98 HIS A N 1
ATOM 820 C CA . HIS A 1 98 ? 8.587 4.281 -14.340 1.00 46.44 98 HIS A CA 1
ATOM 821 C C . HIS A 1 98 ? 7.619 3.313 -15.053 1.00 46.94 98 HIS A C 1
ATOM 822 O O . HIS A 1 98 ? 6.458 3.768 -15.174 1.00 48.83 98 HIS A O 1
#

Foldseek 3Di:
DDDDDDDFDKDKAAQVLLLVCCVQPVVVSVVLQVVLQVVCVVPDPFKHKAFDPDNVSGRIIIIGGHVPDDVVVVVVVSVVSVVVVVSVVVVVPRVVVD

Nearest PDB structures (foldseek):
  3wx4-assembly1_A-2  TM=1.010E+00  e=2.697E-17  Tequatrovirus T4
  5npp-assembly1_D  TM=6.621E-01  e=5.406E+00  Staphylococcus aureus subsp. aureus N315
  6fqv-assembly1_C  TM=6.697E-01  e=9.797E+00  Staphylococcus aureus subsp. aureus N315

Radius of gyration: 15.46 Å; Cα contacts (8 Å, |Δi|>4): 97; chains: 1; bounding box: 25×27×57 Å

Organism: Enterobacteria phage T4 (NCBI:txid10665)